Protein AF-A0A0G4B1G2-F1 (afdb_monomer)

Mean predicted aligned error: 14.11 Å

Structure (mmCIF, N/CA/C/O backbone):
data_AF-A0A0G4B1G2-F1
#
_entry.id   AF-A0A0G4B1G2-F1
#
loop_
_atom_site.group_PDB
_atom_site.id
_atom_site.type_symbol
_atom_site.label_atom_id
_atom_site.label_alt_id
_atom_site.label_comp_id
_atom_site.label_asym_id
_atom_site.label_entity_id
_atom_site.label_seq_id
_atom_site.pdbx_PDB_ins_code
_atom_site.Cartn_x
_atom_site.Cartn_y
_atom_site.Cartn_z
_atom_site.occupancy
_atom_site.B_iso_or_equiv
_atom_site.auth_seq_id
_atom_site.auth_comp_id
_atom_site.auth_asym_id
_atom_site.auth_atom_id
_atom_site.pdbx_PDB_model_num
ATOM 1 N N . MET A 1 1 ? -53.116 31.242 67.633 1.00 53.59 1 MET A N 1
ATOM 2 C CA . MET A 1 1 ? -53.032 29.832 68.062 1.00 53.59 1 MET A CA 1
ATOM 3 C C . MET A 1 1 ? -52.127 29.134 67.052 1.00 53.59 1 MET A C 1
ATOM 5 O O . MET A 1 1 ? -52.511 29.052 65.897 1.00 53.59 1 MET A O 1
ATOM 9 N N . LEU A 1 2 ? -50.879 28.823 67.419 1.00 57.75 2 LEU A N 1
ATOM 10 C CA . LEU A 1 2 ? -49.875 28.230 66.521 1.00 57.75 2 LEU A CA 1
ATOM 11 C C . LEU A 1 2 ? -49.836 26.721 66.773 1.00 57.75 2 LEU A C 1
ATOM 13 O O . LEU A 1 2 ? -49.429 26.281 67.846 1.00 57.75 2 LEU A O 1
ATOM 17 N N . GLU A 1 3 ? -50.320 25.951 65.804 1.00 61.47 3 GLU A N 1
ATOM 18 C CA . GLU A 1 3 ? -50.369 24.492 65.846 1.00 61.47 3 GLU A CA 1
ATOM 19 C C . GLU A 1 3 ? -48.997 23.936 65.446 1.00 61.47 3 GLU A C 1
ATOM 21 O O . GLU A 1 3 ? -48.554 24.048 64.303 1.00 61.47 3 GLU A O 1
ATOM 26 N N . ILE A 1 4 ? -48.269 23.407 66.427 1.00 66.00 4 ILE A N 1
ATOM 27 C CA . ILE A 1 4 ? -46.928 22.861 66.229 1.00 66.00 4 ILE A CA 1
ATOM 28 C C . ILE A 1 4 ? -47.092 21.441 65.680 1.00 66.00 4 ILE A C 1
ATOM 30 O O . ILE A 1 4 ? -47.527 20.542 66.399 1.00 66.00 4 ILE A O 1
ATOM 34 N N . MET A 1 5 ? -46.769 21.231 64.401 1.00 60.69 5 MET A N 1
ATOM 35 C CA . MET A 1 5 ? -46.850 19.903 63.788 1.00 60.69 5 MET A CA 1
ATOM 36 C C . MET A 1 5 ? -45.815 18.933 64.389 1.00 60.69 5 MET A C 1
ATOM 38 O O . MET A 1 5 ? -44.669 19.322 64.638 1.00 60.69 5 MET A O 1
ATOM 42 N N . PRO A 1 6 ? -46.175 17.652 64.600 1.00 64.81 6 PRO A N 1
ATOM 43 C CA . PRO A 1 6 ? -45.285 16.684 65.223 1.00 64.81 6 PRO A CA 1
ATOM 44 C C . PRO A 1 6 ? -44.106 16.318 64.312 1.00 64.81 6 PRO A C 1
ATOM 46 O O . PRO A 1 6 ? -44.267 15.874 63.175 1.00 64.81 6 PRO A O 1
ATOM 49 N N . SER A 1 7 ? -42.896 16.454 64.859 1.00 67.56 7 SER A N 1
ATOM 50 C CA . SER A 1 7 ? -41.649 16.033 64.217 1.00 67.56 7 SER A CA 1
ATOM 51 C C . SER A 1 7 ? -41.588 14.506 64.089 1.00 67.56 7 SER A C 1
ATOM 53 O O . SER A 1 7 ? -41.669 13.764 65.073 1.00 67.56 7 SER A O 1
ATOM 55 N N . LYS A 1 8 ? -41.456 14.027 62.848 1.00 70.88 8 LYS A N 1
ATOM 56 C CA . LYS A 1 8 ? -41.456 12.604 62.494 1.00 70.88 8 LYS A CA 1
ATOM 57 C C . LYS A 1 8 ? -40.145 11.946 62.940 1.00 70.88 8 LYS A C 1
ATOM 59 O O . LYS A 1 8 ? -39.132 12.031 62.251 1.00 70.88 8 LYS A O 1
ATOM 64 N N . LYS A 1 9 ? -40.161 11.263 64.090 1.00 67.44 9 LYS A N 1
ATOM 65 C CA . LYS A 1 9 ? -39.014 10.483 64.585 1.00 67.44 9 LYS A CA 1
ATOM 66 C C . LYS A 1 9 ? -38.741 9.292 63.660 1.00 67.44 9 LYS A C 1
ATOM 68 O O . LYS A 1 9 ? -39.603 8.439 63.460 1.00 67.44 9 LYS A O 1
ATOM 73 N N . ILE A 1 10 ? -37.538 9.234 63.094 1.00 68.50 10 ILE A N 1
ATOM 74 C CA . ILE A 1 10 ? -37.077 8.108 62.275 1.00 68.50 10 ILE A CA 1
ATOM 75 C C . ILE A 1 10 ? -36.650 6.975 63.216 1.00 68.50 10 ILE A C 1
ATOM 77 O O . ILE A 1 10 ? -35.851 7.180 64.127 1.00 68.50 10 ILE A O 1
ATOM 81 N N . THR A 1 11 ? -37.19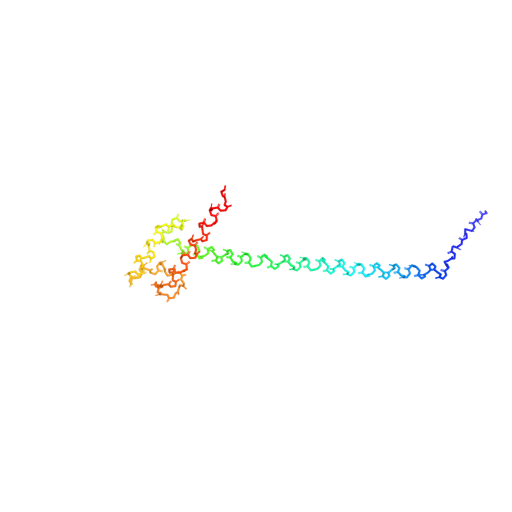9 5.778 63.016 1.00 80.81 11 THR A N 1
ATOM 82 C CA . THR A 1 11 ? -36.840 4.581 63.788 1.00 80.81 11 THR A CA 1
ATOM 83 C C . THR A 1 11 ? -35.482 4.029 63.337 1.00 80.81 11 THR A C 1
ATOM 85 O O . THR A 1 11 ? -35.083 4.213 62.186 1.00 80.81 11 THR A O 1
ATOM 88 N N . LYS A 1 12 ? -34.760 3.317 64.220 1.00 76.31 12 LYS A N 1
ATOM 89 C CA . LYS A 1 12 ? -33.443 2.717 63.899 1.00 76.31 12 LYS A CA 1
ATOM 90 C C . LYS A 1 12 ? -33.483 1.833 62.644 1.00 76.31 12 LYS A C 1
ATOM 92 O O . LYS A 1 12 ? -32.579 1.901 61.826 1.00 76.31 12 LYS A O 1
ATOM 97 N N . GLN A 1 13 ? -34.560 1.072 62.459 1.00 77.12 13 GLN A N 1
ATOM 98 C CA . GLN A 1 13 ? -34.762 0.221 61.284 1.00 77.12 13 GLN A CA 1
ATOM 99 C C . GLN A 1 13 ? -34.830 1.034 59.982 1.00 77.12 13 GLN A C 1
ATOM 101 O O . GLN A 1 13 ? -34.128 0.733 59.023 1.00 77.12 13 GLN A O 1
ATOM 106 N N . LYS A 1 14 ? -35.585 2.139 59.990 1.00 76.62 14 LYS A N 1
ATOM 107 C CA . LYS A 1 14 ? -35.715 3.034 58.836 1.00 76.62 14 LYS A CA 1
ATOM 108 C C . LYS A 1 14 ? -34.413 3.772 58.510 1.00 76.62 14 LYS A C 1
ATOM 110 O O . LYS A 1 14 ? -34.148 4.067 57.352 1.00 76.62 14 LYS A O 1
ATOM 115 N N . LYS A 1 15 ? -33.582 4.056 59.520 1.00 79.00 15 LYS A N 1
ATOM 116 C CA . LYS A 1 15 ? -32.233 4.621 59.328 1.00 79.00 15 LYS A CA 1
ATOM 117 C C . LYS A 1 15 ? -31.319 3.638 58.584 1.00 79.00 15 LYS A C 1
ATOM 119 O O . LYS A 1 15 ? -30.667 4.039 57.628 1.00 79.00 15 LYS A O 1
ATOM 124 N N . ASN A 1 16 ? -31.342 2.361 58.964 1.00 79.00 16 ASN A N 1
ATOM 125 C CA . ASN A 1 16 ? -30.525 1.322 58.331 1.00 79.00 16 ASN A CA 1
ATOM 126 C C . ASN A 1 16 ? -30.939 1.056 56.871 1.00 79.00 16 ASN A C 1
ATOM 128 O O . ASN A 1 16 ? -30.082 0.827 56.018 1.00 79.00 16 ASN A O 1
ATOM 132 N N . GLU A 1 17 ? -32.238 1.126 56.564 1.00 82.44 17 GLU A N 1
ATOM 133 C CA . GLU A 1 17 ? -32.745 1.030 55.185 1.00 82.44 17 GLU A CA 1
ATOM 134 C C . GLU A 1 17 ? -32.256 2.194 54.310 1.00 82.44 17 GLU A C 1
ATOM 136 O O . GLU A 1 17 ? -31.837 1.985 53.173 1.00 82.44 17 GLU A O 1
ATOM 141 N N . ILE A 1 18 ? -32.251 3.420 54.847 1.00 83.81 18 ILE A N 1
ATOM 142 C CA . ILE A 1 18 ? -31.748 4.605 54.135 1.00 83.81 18 ILE A CA 1
ATOM 143 C C . ILE A 1 18 ? -30.244 4.478 53.862 1.00 83.81 18 ILE A C 1
ATOM 145 O O . ILE A 1 18 ? -29.810 4.744 52.744 1.00 83.81 18 ILE A O 1
ATOM 149 N N . GLU A 1 19 ? -29.457 4.047 54.851 1.00 84.88 19 GLU A N 1
ATOM 150 C CA . GLU A 1 19 ? -28.007 3.859 54.695 1.00 84.88 19 GLU A CA 1
ATOM 151 C C . GLU A 1 19 ? -27.684 2.763 53.668 1.00 84.88 19 GLU A C 1
ATOM 153 O O . GLU A 1 19 ? -26.815 2.952 52.817 1.00 84.88 19 GLU A O 1
ATOM 158 N N . SER A 1 20 ? -28.443 1.665 53.671 1.00 84.38 20 SER A N 1
ATOM 159 C CA . SER A 1 20 ? -28.277 0.568 52.706 1.00 84.38 20 SER A CA 1
ATOM 160 C C . SER A 1 20 ? -28.605 1.004 51.276 1.00 84.38 20 SER A C 1
ATOM 162 O O . SER A 1 20 ? -27.839 0.731 50.351 1.00 84.38 20 SER A O 1
ATOM 164 N N . ASN A 1 21 ? -29.705 1.739 51.087 1.00 87.12 21 ASN A N 1
ATOM 165 C CA . ASN A 1 21 ? -30.072 2.279 49.778 1.00 87.12 21 ASN A CA 1
ATOM 166 C C . ASN A 1 21 ? -29.038 3.292 49.280 1.00 87.12 21 ASN A C 1
ATOM 168 O O . ASN A 1 21 ? -28.704 3.290 48.099 1.00 87.12 21 ASN A O 1
ATOM 172 N N . LEU A 1 22 ? -28.491 4.127 50.167 1.00 87.62 22 LEU A N 1
ATOM 173 C CA . LEU A 1 22 ? -27.470 5.108 49.804 1.00 87.62 22 LEU A CA 1
ATOM 174 C C . LEU A 1 22 ? -26.182 4.434 49.306 1.00 87.62 22 LEU A C 1
ATOM 176 O O . LEU A 1 22 ? -25.609 4.871 48.309 1.00 87.62 22 LEU A O 1
ATOM 180 N N . ILE A 1 23 ? -25.767 3.338 49.948 1.00 91.44 23 ILE A N 1
ATOM 181 C CA . ILE A 1 23 ? -24.633 2.517 49.497 1.00 91.44 23 ILE A CA 1
ATOM 182 C C . ILE A 1 23 ? -24.937 1.886 48.133 1.00 91.44 23 ILE A C 1
ATOM 184 O O . ILE A 1 23 ? -24.096 1.931 47.235 1.00 91.44 23 ILE A O 1
ATOM 188 N N . LEU A 1 24 ? -26.148 1.353 47.945 1.00 89.12 24 LEU A N 1
ATOM 189 C CA . LEU A 1 24 ? -26.569 0.748 46.680 1.00 89.12 24 LEU A CA 1
ATOM 190 C C . LEU A 1 24 ? -26.564 1.765 45.525 1.00 89.12 24 LEU A C 1
ATOM 192 O O . LEU A 1 24 ? -26.051 1.466 44.448 1.00 89.12 24 LEU A O 1
ATOM 196 N N . PHE A 1 25 ? -27.065 2.984 45.756 1.00 92.25 25 PHE A N 1
ATOM 197 C CA . PHE A 1 25 ? -27.008 4.074 44.776 1.00 92.25 25 PHE A CA 1
ATOM 198 C C . PHE A 1 25 ? -25.572 4.512 44.479 1.00 92.25 25 PHE A C 1
ATOM 200 O O . PHE A 1 25 ? -25.241 4.755 43.319 1.00 92.25 25 PHE A O 1
ATOM 207 N N . GLY A 1 26 ? -24.707 4.572 45.496 1.00 92.06 26 GLY A N 1
ATOM 208 C CA . GLY A 1 26 ? -23.285 4.865 45.313 1.00 92.06 26 GLY A CA 1
ATOM 209 C C . GLY A 1 26 ? -22.592 3.841 44.411 1.00 92.06 26 GLY A C 1
ATOM 210 O O . GLY A 1 26 ? -21.895 4.218 43.471 1.00 92.06 26 GLY A O 1
ATOM 211 N N . LEU A 1 27 ? -22.843 2.548 44.637 1.00 91.56 27 LEU A N 1
ATOM 212 C CA . LEU A 1 27 ? -22.300 1.466 43.808 1.00 91.56 27 LEU A CA 1
ATOM 213 C C . LEU A 1 27 ? -22.846 1.504 42.374 1.00 91.56 27 LEU A C 1
ATOM 215 O O . LEU A 1 27 ? -22.081 1.350 41.421 1.00 91.56 27 LEU A O 1
ATOM 219 N N . LEU A 1 28 ? -24.145 1.767 42.206 1.00 92.69 28 LEU A N 1
ATOM 220 C CA . LEU A 1 28 ? -24.770 1.911 40.890 1.00 92.69 28 LEU A CA 1
ATOM 221 C C . LEU A 1 28 ? -24.143 3.067 40.095 1.00 92.69 28 LEU A C 1
ATOM 223 O O . LEU A 1 28 ? -23.858 2.923 38.907 1.00 92.69 28 LEU A O 1
ATOM 227 N N . LEU A 1 29 ? -23.885 4.199 40.752 1.00 92.62 29 LEU A N 1
ATOM 228 C CA . LEU A 1 29 ? -23.302 5.379 40.119 1.00 92.62 29 LEU A CA 1
ATOM 229 C C . LEU A 1 29 ? -21.859 5.126 39.655 1.00 92.62 29 LEU A C 1
ATOM 231 O O . LEU A 1 29 ? -21.499 5.512 38.544 1.00 92.62 29 LEU A O 1
ATOM 235 N N . VAL A 1 30 ? -21.058 4.410 40.450 1.00 92.50 30 VAL A N 1
ATOM 236 C CA . VAL A 1 30 ? -19.698 3.994 40.059 1.00 92.50 30 VAL A CA 1
ATOM 237 C C . VAL A 1 30 ? -19.729 3.069 38.840 1.00 92.50 30 VAL A C 1
ATOM 239 O O . VAL A 1 30 ? -18.938 3.253 37.913 1.00 92.50 30 VAL A O 1
ATOM 242 N N . LEU A 1 31 ? -20.670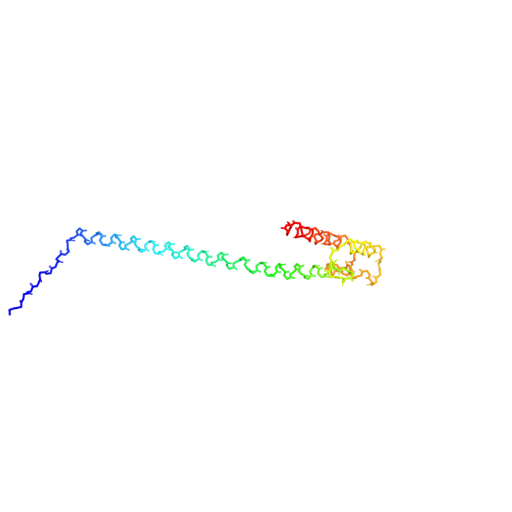 2.120 38.788 1.00 91.19 31 LEU A N 1
ATOM 243 C CA . LEU A 1 31 ? -20.827 1.234 37.632 1.00 91.19 31 LEU A CA 1
ATOM 244 C C . LEU A 1 31 ? -21.207 2.012 36.368 1.00 91.19 31 LEU A C 1
ATOM 246 O O . LEU A 1 31 ? -20.575 1.824 35.329 1.00 91.19 31 LEU A O 1
ATOM 250 N N . ILE A 1 32 ? -22.169 2.933 36.456 1.00 91.19 32 ILE A N 1
ATOM 251 C CA . ILE A 1 32 ? -22.596 3.758 35.315 1.00 91.19 32 ILE A CA 1
ATOM 252 C C . ILE A 1 32 ? -21.430 4.609 34.791 1.00 91.19 32 ILE A C 1
ATOM 254 O O . ILE A 1 32 ? -21.176 4.632 33.586 1.00 91.19 32 ILE A O 1
ATOM 258 N N . LEU A 1 33 ? -20.670 5.254 35.681 1.00 89.31 33 LEU A N 1
ATOM 259 C CA . LEU A 1 33 ? -19.499 6.042 35.287 1.00 89.31 33 LEU A CA 1
ATOM 260 C C . LEU A 1 33 ? -18.404 5.177 34.644 1.00 89.31 33 LEU A C 1
ATOM 262 O O . LEU A 1 33 ? -17.762 5.618 33.688 1.00 89.31 33 LEU A O 1
ATOM 266 N N . SER A 1 34 ? -18.218 3.934 35.102 1.00 88.50 34 SER A N 1
ATOM 267 C CA . SER A 1 34 ? -17.264 3.000 34.487 1.00 88.50 34 SER A CA 1
ATOM 268 C C . SER A 1 34 ? -17.648 2.642 33.045 1.00 88.50 34 SER A C 1
ATOM 270 O O . SER A 1 34 ? -16.793 2.635 32.163 1.00 88.50 34 SER A O 1
ATOM 272 N N . VAL A 1 35 ? -18.942 2.446 32.770 1.00 87.88 35 VAL A N 1
ATOM 273 C CA . VAL A 1 35 ? -19.438 2.135 31.422 1.00 87.88 35 VAL A CA 1
ATOM 274 C C . VAL A 1 35 ? -19.287 3.343 30.499 1.00 87.88 35 VAL A C 1
ATOM 276 O O . VAL A 1 35 ? -18.807 3.197 29.378 1.00 87.88 35 VAL A O 1
ATOM 279 N N . ILE A 1 36 ? -19.627 4.546 30.974 1.00 87.12 36 ILE A N 1
ATOM 280 C CA . ILE A 1 36 ? -19.507 5.783 30.185 1.00 87.12 36 ILE A CA 1
ATOM 281 C C . ILE A 1 36 ? -18.042 6.063 29.827 1.00 87.12 36 ILE A C 1
ATOM 283 O O . ILE A 1 36 ? -17.725 6.355 28.673 1.00 87.12 36 ILE A O 1
ATOM 287 N N . THR A 1 37 ? -17.134 5.948 30.800 1.00 82.00 37 THR A N 1
ATOM 288 C CA . THR A 1 37 ? -15.697 6.171 30.573 1.00 82.00 37 THR A CA 1
ATOM 289 C C . THR A 1 37 ? -15.100 5.117 29.640 1.00 82.00 37 THR A C 1
ATOM 291 O O . THR A 1 37 ? -14.351 5.471 28.728 1.00 82.00 37 THR A O 1
ATOM 294 N N . PHE A 1 38 ? -15.488 3.847 29.784 1.00 79.88 38 PHE A N 1
ATOM 295 C CA . PHE A 1 38 ? -15.084 2.770 28.877 1.00 79.88 38 PHE A CA 1
ATOM 296 C C . PHE A 1 38 ? -15.587 2.985 27.439 1.00 79.88 38 PHE A C 1
ATOM 298 O O . PHE A 1 38 ? -14.834 2.788 26.478 1.00 79.88 38 PHE A O 1
ATOM 305 N N . TRP A 1 39 ? -16.833 3.443 27.275 1.00 77.25 39 TRP A N 1
ATOM 306 C CA . TRP A 1 39 ? -17.418 3.743 25.966 1.00 77.25 39 TRP A CA 1
ATOM 307 C C . TRP A 1 39 ? -16.709 4.923 25.285 1.00 77.25 39 TRP A C 1
ATOM 309 O O . TRP A 1 39 ? -16.332 4.833 24.115 1.00 77.25 39 TRP A O 1
ATOM 319 N N . HIS A 1 40 ? -16.417 5.989 26.037 1.00 71.88 40 HIS A N 1
ATOM 320 C CA . HIS A 1 40 ? -15.694 7.160 25.534 1.00 71.88 40 HIS A CA 1
ATOM 321 C C . HIS A 1 40 ? -14.254 6.826 25.091 1.00 71.88 40 HIS A C 1
ATOM 323 O O . HIS A 1 40 ? -13.795 7.298 24.049 1.00 71.88 40 HIS A O 1
ATOM 329 N N . ILE A 1 41 ? -13.545 5.972 25.840 1.00 72.31 41 ILE A N 1
ATOM 330 C CA . ILE A 1 41 ? -12.189 5.514 25.485 1.00 72.31 41 ILE A CA 1
ATOM 331 C C . ILE A 1 41 ? -12.213 4.629 24.231 1.00 72.31 41 ILE A C 1
ATOM 333 O O . ILE A 1 41 ? -11.385 4.813 23.336 1.00 72.31 41 ILE A O 1
ATOM 337 N N . SER A 1 42 ? -13.171 3.702 24.134 1.00 67.94 42 SER A N 1
ATOM 338 C CA . SER A 1 42 ? -13.290 2.807 22.974 1.00 67.94 42 SER A CA 1
ATOM 339 C C . SER A 1 42 ? -13.601 3.565 21.681 1.00 67.94 42 SER A C 1
ATOM 341 O O . SER A 1 42 ? -13.027 3.257 20.639 1.00 67.94 42 SER A O 1
ATOM 343 N N . TYR A 1 43 ? -14.445 4.599 21.740 1.00 59.12 43 TYR A N 1
ATOM 344 C CA . TYR A 1 43 ? -14.819 5.381 20.558 1.00 59.12 43 TYR A CA 1
ATOM 345 C C . TYR A 1 43 ? -13.642 6.173 19.963 1.00 59.12 43 TYR A C 1
ATOM 347 O O . TYR A 1 43 ? -13.503 6.273 18.743 1.00 59.12 43 TYR A O 1
ATOM 355 N N . LYS A 1 44 ? -12.746 6.701 20.809 1.00 56.19 44 LYS A N 1
ATOM 356 C CA . LYS A 1 44 ? -11.614 7.527 20.356 1.00 56.19 44 LYS A CA 1
ATOM 357 C C . LYS A 1 44 ? -10.526 6.717 19.637 1.00 56.19 44 LYS A C 1
ATOM 359 O O . LYS A 1 44 ? -9.891 7.237 18.725 1.00 56.19 44 LYS A O 1
ATOM 364 N N . LYS A 1 45 ? -10.334 5.442 19.998 1.00 52.34 45 LYS A N 1
ATOM 365 C CA . LYS A 1 45 ? -9.287 4.576 19.420 1.00 52.34 45 LYS A CA 1
ATOM 366 C C . LYS A 1 45 ? -9.563 4.163 17.964 1.00 52.34 45 LYS A C 1
ATOM 368 O O . LYS A 1 45 ? -8.627 3.845 17.237 1.00 52.34 45 LYS A O 1
ATOM 373 N N . ASN A 1 46 ? -10.820 4.206 17.520 1.00 51.72 46 ASN A N 1
ATOM 374 C CA . ASN A 1 46 ? -11.199 3.797 16.163 1.00 51.72 46 ASN A CA 1
ATOM 375 C C . ASN A 1 46 ? -11.017 4.901 15.106 1.00 51.72 46 ASN A C 1
ATOM 377 O O . ASN A 1 46 ? -10.898 4.589 13.925 1.00 51.72 46 ASN A O 1
ATOM 381 N N . GLN A 1 47 ? -10.950 6.176 15.501 1.00 51.72 47 GLN A N 1
ATOM 382 C CA . GLN A 1 47 ? -10.830 7.288 14.546 1.00 51.72 47 GLN A CA 1
ATOM 383 C C . GLN A 1 47 ? -9.383 7.576 14.126 1.00 51.72 47 GLN A C 1
ATOM 385 O O . GLN A 1 47 ? -9.132 7.868 12.960 1.00 51.72 47 GLN A O 1
ATOM 390 N N . THR A 1 48 ? -8.414 7.445 15.037 1.00 42.97 48 THR A N 1
ATOM 391 C CA . THR A 1 48 ? -6.995 7.715 14.736 1.00 42.97 48 THR A CA 1
ATOM 392 C C . THR A 1 48 ? -6.404 6.684 13.781 1.00 42.97 48 THR A C 1
ATOM 394 O O . THR A 1 48 ? -5.699 7.044 12.847 1.00 42.97 48 THR A O 1
ATOM 397 N N . ASN A 1 49 ? -6.783 5.413 13.933 1.00 50.47 49 ASN A N 1
ATOM 398 C CA . ASN A 1 49 ? -6.321 4.363 13.031 1.00 50.47 49 ASN A CA 1
ATOM 399 C C . ASN A 1 49 ? -6.924 4.508 11.632 1.00 50.47 49 ASN A C 1
ATOM 401 O O . ASN A 1 49 ? -6.243 4.211 10.663 1.00 50.47 49 ASN A O 1
ATOM 405 N N . SER A 1 50 ? -8.174 4.971 11.510 1.00 53.75 50 SER A N 1
ATOM 406 C CA . SER A 1 50 ? -8.873 5.111 10.226 1.00 53.75 50 SER A CA 1
ATOM 407 C C . SER A 1 50 ? -8.360 6.285 9.389 1.00 53.75 50 SER A C 1
ATOM 409 O O . SER A 1 50 ? -8.214 6.136 8.181 1.00 53.75 50 SER A O 1
ATOM 411 N N . ALA A 1 51 ? -8.059 7.433 10.002 1.00 53.84 51 ALA A N 1
ATOM 412 C CA . ALA A 1 51 ? -7.565 8.598 9.268 1.00 53.84 51 ALA A CA 1
ATOM 413 C C . ALA A 1 51 ? -6.120 8.406 8.779 1.00 53.84 51 ALA A C 1
ATOM 415 O O . ALA A 1 51 ? -5.819 8.707 7.627 1.00 53.84 51 ALA A O 1
ATOM 416 N N . GLU A 1 52 ? -5.245 7.850 9.623 1.00 55.00 52 GLU A N 1
ATOM 417 C CA . GLU A 1 52 ? -3.857 7.558 9.244 1.00 55.00 52 GLU A CA 1
ATOM 418 C C . GLU A 1 52 ? -3.781 6.429 8.212 1.00 55.00 52 GLU A C 1
ATOM 420 O O . GLU A 1 52 ? -3.067 6.558 7.222 1.00 55.00 52 GLU A O 1
ATOM 425 N N . THR A 1 53 ? -4.571 5.357 8.367 1.00 57.53 53 THR A N 1
ATOM 426 C CA . THR A 1 53 ? -4.639 4.314 7.328 1.00 57.53 53 THR A CA 1
ATOM 427 C C . THR A 1 53 ? -5.263 4.821 6.034 1.00 57.53 53 THR A C 1
ATOM 429 O O . THR A 1 53 ? -4.786 4.440 4.974 1.00 57.53 53 THR A O 1
ATOM 432 N N . SER A 1 54 ? -6.265 5.705 6.080 1.00 61.53 54 SER A N 1
ATOM 433 C CA . SER A 1 54 ? -6.853 6.312 4.878 1.00 61.53 54 SER A CA 1
ATOM 434 C C . SER A 1 54 ? -5.843 7.179 4.123 1.00 61.53 54 SER A C 1
ATOM 436 O O . SER A 1 54 ? -5.685 7.016 2.917 1.00 61.53 54 SER A O 1
ATOM 438 N N . ALA A 1 55 ? -5.093 8.032 4.826 1.00 61.50 55 ALA A N 1
ATOM 439 C CA . ALA A 1 55 ? -4.068 8.874 4.211 1.00 61.50 55 ALA A CA 1
ATOM 440 C C . ALA A 1 55 ? -2.920 8.044 3.610 1.00 61.50 55 ALA A C 1
ATOM 442 O O . ALA A 1 55 ? -2.522 8.278 2.470 1.00 61.50 55 ALA A O 1
ATOM 443 N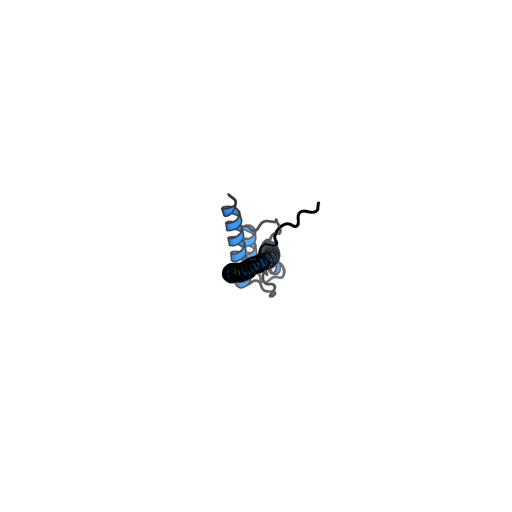 N . ILE A 1 56 ? -2.442 7.027 4.339 1.00 61.56 56 ILE A N 1
ATOM 444 C CA . ILE A 1 56 ? -1.418 6.090 3.849 1.00 61.56 56 ILE A CA 1
ATOM 445 C C . ILE A 1 56 ? -1.933 5.320 2.624 1.00 61.56 56 ILE A C 1
ATOM 447 O O . ILE A 1 56 ? -1.220 5.186 1.633 1.00 61.56 56 ILE A O 1
ATOM 451 N N . ASN A 1 57 ? -3.185 4.856 2.653 1.00 72.00 57 ASN A N 1
ATOM 452 C CA . ASN A 1 57 ? -3.804 4.170 1.519 1.00 72.00 57 ASN A CA 1
ATOM 453 C C . ASN A 1 57 ? -3.987 5.099 0.313 1.00 72.00 57 ASN A C 1
ATOM 455 O O . ASN A 1 57 ? -3.853 4.641 -0.817 1.00 72.00 57 ASN A O 1
ATOM 459 N N . GLN A 1 58 ? -4.267 6.384 0.533 1.00 78.31 58 GLN A N 1
ATOM 460 C CA . GLN A 1 58 ? -4.431 7.362 -0.538 1.00 78.31 58 GLN A CA 1
ATOM 461 C C . GLN A 1 58 ? -3.101 7.677 -1.230 1.00 78.31 58 GLN A C 1
ATOM 463 O O . GLN A 1 58 ? -3.056 7.717 -2.456 1.00 78.31 58 GLN A O 1
ATOM 468 N N . GLU A 1 59 ? -2.015 7.849 -0.473 1.00 82.50 59 GLU A N 1
ATOM 469 C CA . GLU A 1 59 ? -0.678 8.050 -1.044 1.00 82.50 59 GLU A CA 1
ATOM 470 C C . GLU A 1 59 ? -0.223 6.820 -1.845 1.00 82.50 59 GLU A C 1
ATOM 472 O O . GLU A 1 59 ? 0.272 6.940 -2.964 1.00 82.50 59 GLU A O 1
ATOM 477 N N . LEU A 1 60 ? -0.440 5.620 -1.298 1.00 82.81 60 LEU A N 1
ATOM 478 C CA . LEU A 1 60 ? -0.149 4.363 -1.989 1.00 82.81 60 LEU A CA 1
ATOM 479 C C . LEU A 1 60 ? -0.989 4.196 -3.259 1.00 82.81 60 LEU A C 1
ATOM 481 O O . LEU A 1 60 ? -0.458 3.775 -4.281 1.00 82.81 60 LEU A O 1
ATOM 485 N N . ALA A 1 61 ? -2.272 4.557 -3.213 1.00 85.19 61 ALA A N 1
ATOM 486 C CA . ALA A 1 61 ? -3.147 4.531 -4.379 1.00 85.19 61 ALA A CA 1
ATOM 487 C C . ALA A 1 61 ? -2.663 5.492 -5.475 1.00 85.19 61 ALA A C 1
ATOM 489 O O . ALA A 1 61 ? -2.591 5.095 -6.630 1.00 85.19 61 ALA A O 1
ATOM 490 N N . GLN A 1 62 ? -2.255 6.713 -5.120 1.00 87.62 62 GLN A N 1
ATOM 491 C CA . GLN A 1 62 ? -1.692 7.667 -6.084 1.00 87.62 62 GLN A CA 1
ATOM 492 C C . GLN A 1 62 ? -0.394 7.170 -6.721 1.00 87.62 62 GLN A C 1
ATOM 494 O O . GLN A 1 62 ? -0.140 7.450 -7.882 1.00 87.62 62 GLN A O 1
ATOM 499 N N . LYS A 1 63 ? 0.439 6.447 -5.969 1.00 88.81 63 LYS A N 1
ATOM 500 C CA . LYS A 1 63 ? 1.665 5.847 -6.512 1.00 88.81 63 LYS A CA 1
ATOM 501 C C . LYS A 1 63 ? 1.369 4.670 -7.443 1.00 88.81 63 LYS A C 1
ATOM 503 O O . LYS A 1 63 ? 2.111 4.449 -8.390 1.00 88.81 63 LYS A O 1
ATOM 508 N N . ALA A 1 64 ? 0.319 3.903 -7.154 1.00 91.25 64 ALA A N 1
ATOM 509 C CA . ALA A 1 64 ? -0.099 2.768 -7.973 1.00 91.25 64 ALA A CA 1
ATOM 510 C C . ALA A 1 64 ? -0.820 3.172 -9.272 1.00 91.25 64 ALA A C 1
ATOM 512 O O . ALA A 1 64 ? -0.910 2.339 -10.167 1.00 91.25 64 ALA A O 1
ATOM 513 N N . ASP A 1 65 ? -1.297 4.414 -9.368 1.00 93.44 65 ASP A N 1
ATOM 514 C CA . ASP A 1 65 ? -1.745 5.071 -10.602 1.00 93.44 65 ASP A CA 1
ATOM 515 C C . ASP A 1 65 ? -0.509 5.579 -11.374 1.00 93.44 65 ASP A C 1
ATOM 517 O O . ASP A 1 65 ? -0.022 6.699 -11.190 1.00 93.44 65 ASP A O 1
ATOM 521 N N . ILE A 1 66 ? 0.085 4.684 -12.164 1.00 92.75 66 ILE A N 1
ATOM 522 C CA . ILE A 1 66 ? 1.380 4.883 -12.825 1.00 92.75 66 ILE A CA 1
ATOM 523 C C . ILE A 1 66 ? 1.215 5.764 -14.068 1.00 92.75 66 ILE A C 1
ATOM 525 O O . ILE A 1 66 ? 2.126 6.541 -14.384 1.00 92.75 66 ILE A O 1
ATOM 529 N N . ASP A 1 67 ? 0.088 5.652 -14.783 1.00 93.19 67 ASP A N 1
ATOM 530 C CA . ASP A 1 67 ? -0.223 6.525 -15.924 1.00 93.19 67 ASP A CA 1
ATOM 531 C C . ASP A 1 67 ? -0.828 7.884 -15.526 1.00 93.19 67 ASP A C 1
ATOM 533 O O . ASP A 1 67 ? -0.860 8.796 -16.361 1.00 93.19 67 ASP A O 1
ATOM 537 N N . GLN A 1 68 ? -1.157 8.063 -14.241 1.00 92.00 68 GLN A N 1
ATOM 538 C CA . GLN A 1 68 ? -1.711 9.280 -13.642 1.00 92.00 68 GLN A CA 1
ATOM 539 C C . GLN A 1 68 ? -3.067 9.67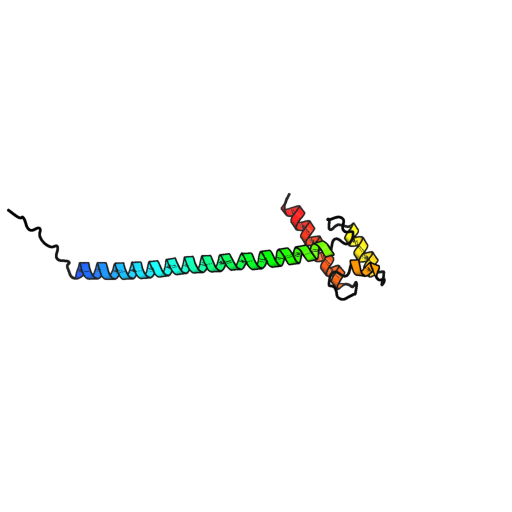5 -14.242 1.00 92.00 68 GLN A C 1
ATOM 541 O O . GLN A 1 68 ? -3.394 10.868 -14.314 1.00 92.00 68 GLN A O 1
ATOM 546 N N . ASP A 1 69 ? -3.855 8.696 -14.694 1.00 92.44 69 ASP A N 1
ATOM 547 C CA . ASP A 1 69 ? -5.186 8.928 -15.256 1.00 92.44 69 ASP A CA 1
ATOM 548 C C . ASP A 1 69 ? -6.296 9.031 -14.192 1.00 92.44 69 ASP A C 1
ATOM 550 O O . ASP A 1 69 ? -7.439 9.391 -14.504 1.00 92.44 69 ASP A O 1
ATOM 554 N N . GLY A 1 70 ? -5.945 8.801 -12.924 1.00 88.75 70 GLY A N 1
ATOM 555 C CA . GLY A 1 70 ? -6.838 8.859 -11.773 1.00 88.75 70 GLY A CA 1
ATOM 556 C C . GLY A 1 70 ? -7.496 7.523 -11.427 1.00 88.75 70 GLY A C 1
ATOM 557 O O . GLY A 1 70 ? -8.254 7.465 -10.451 1.00 88.75 70 GLY A O 1
ATOM 558 N N . ASN A 1 71 ? -7.231 6.462 -12.190 1.00 90.19 71 ASN A N 1
ATOM 559 C CA . ASN A 1 71 ? -7.691 5.105 -11.927 1.00 90.19 71 ASN A CA 1
ATOM 560 C C . ASN A 1 71 ? -6.498 4.182 -11.675 1.00 90.19 71 ASN A C 1
ATOM 562 O O . ASN A 1 71 ? -5.365 4.499 -11.985 1.00 90.19 71 ASN A O 1
ATOM 566 N N . ILE A 1 72 ? -6.770 3.040 -11.048 1.00 90.19 72 ILE A N 1
ATOM 567 C CA . ILE A 1 72 ? -5.781 1.973 -10.892 1.00 90.19 72 ILE A CA 1
ATOM 568 C C . ILE 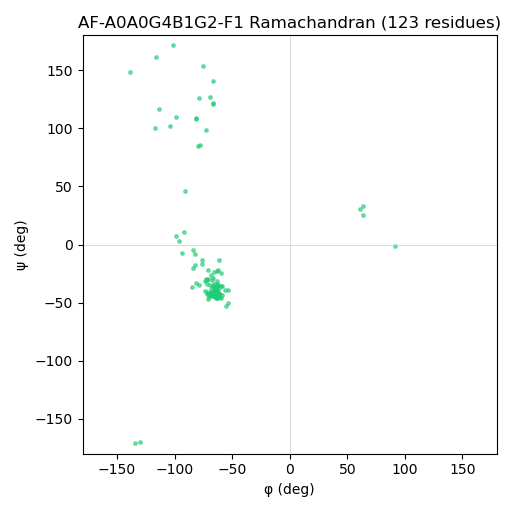A 1 72 ? -6.352 0.788 -11.650 1.00 90.19 72 ILE A C 1
ATOM 570 O O . ILE A 1 72 ? -7.283 0.139 -11.158 1.00 90.19 72 ILE A O 1
ATOM 574 N N . ASP A 1 73 ? -5.868 0.571 -12.868 1.00 92.12 73 ASP A N 1
ATOM 575 C CA .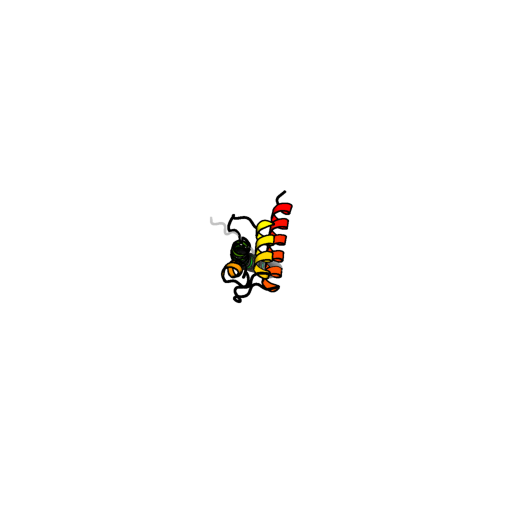 ASP A 1 73 ? -6.452 -0.370 -13.820 1.00 92.12 73 ASP A CA 1
ATOM 576 C C . ASP A 1 73 ? -5.404 -1.268 -14.515 1.00 92.12 73 ASP A C 1
ATOM 578 O O . ASP A 1 73 ? -4.244 -1.391 -14.108 1.00 92.12 73 ASP A O 1
ATOM 582 N N . GLU A 1 74 ? -5.840 -2.010 -15.536 1.00 91.75 74 GLU A N 1
ATOM 583 C CA . GLU A 1 74 ? -4.969 -2.922 -16.284 1.00 91.75 74 GLU A CA 1
ATOM 584 C C . GLU A 1 74 ? -3.826 -2.199 -17.022 1.00 91.75 74 GLU A C 1
ATOM 586 O O . GLU A 1 74 ? -2.800 -2.823 -17.328 1.00 91.75 74 GLU A O 1
ATOM 591 N N . LYS A 1 75 ? -3.966 -0.899 -17.312 1.00 93.38 75 LYS A N 1
ATOM 592 C CA . LYS A 1 75 ? -2.914 -0.087 -17.933 1.00 93.38 75 LYS A CA 1
ATOM 593 C C . LYS A 1 75 ? -1.756 0.104 -16.962 1.00 93.38 75 LYS A C 1
ATOM 595 O O . LYS A 1 75 ? -0.614 -0.143 -17.361 1.00 93.38 75 LYS A O 1
ATOM 600 N N . ASP A 1 76 ? -2.027 0.380 -15.690 1.00 93.31 76 ASP A N 1
ATOM 601 C CA . ASP A 1 76 ? -0.991 0.445 -14.652 1.00 93.31 76 ASP A CA 1
ATOM 602 C C . ASP A 1 76 ? -0.301 -0.905 -14.455 1.00 93.31 76 ASP A C 1
ATOM 604 O O . 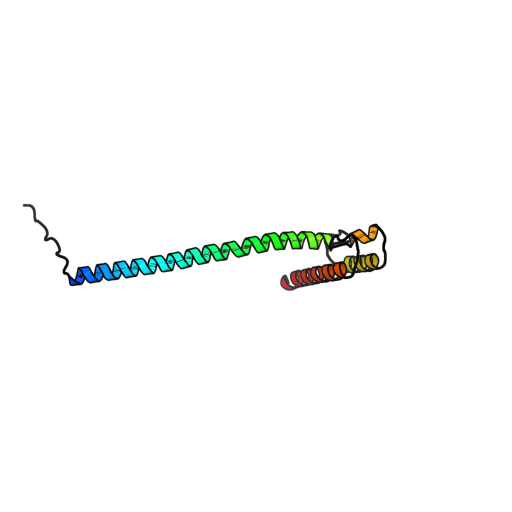ASP A 1 76 ? 0.929 -0.991 -14.397 1.00 93.31 76 ASP A O 1
ATOM 608 N N . ALA A 1 77 ? -1.077 -1.995 -14.460 1.00 92.00 77 ALA A N 1
ATOM 609 C CA . ALA A 1 77 ? -0.541 -3.353 -14.353 1.00 92.00 77 ALA A CA 1
ATOM 610 C C . ALA A 1 77 ? 0.430 -3.687 -15.503 1.00 92.00 77 ALA A C 1
ATOM 612 O O . ALA A 1 77 ? 1.434 -4.389 -15.324 1.00 92.00 77 ALA A O 1
ATOM 613 N N . LYS A 1 78 ? 0.156 -3.173 -16.705 1.00 93.12 78 LYS A N 1
ATOM 614 C CA . LYS A 1 78 ? 1.052 -3.305 -17.856 1.00 93.12 78 LYS A CA 1
ATOM 615 C C . LYS A 1 78 ? 2.301 -2.441 -17.694 1.00 93.12 78 LYS A C 1
ATOM 617 O O . LYS A 1 78 ? 3.396 -2.926 -17.983 1.00 93.12 78 LYS A O 1
ATOM 622 N N . LEU A 1 79 ? 2.163 -1.217 -17.190 1.00 92.44 79 LEU A N 1
ATOM 623 C CA . LEU A 1 79 ? 3.285 -0.304 -16.978 1.00 92.44 79 LEU A CA 1
ATOM 624 C C . LEU A 1 79 ? 4.267 -0.813 -15.924 1.00 92.44 79 LEU A C 1
ATOM 626 O O . LEU A 1 79 ? 5.465 -0.818 -16.195 1.00 92.44 79 LEU A O 1
ATOM 630 N N . ILE A 1 80 ? 3.801 -1.336 -14.784 1.00 90.69 80 ILE A N 1
ATOM 631 C CA . ILE A 1 80 ? 4.705 -1.917 -13.773 1.00 90.69 80 ILE A CA 1
ATOM 632 C C . ILE A 1 80 ? 5.453 -3.142 -14.314 1.00 90.69 80 ILE A C 1
ATOM 634 O O . ILE A 1 80 ? 6.631 -3.346 -14.022 1.00 90.69 80 ILE A O 1
ATOM 638 N N . LYS A 1 81 ? 4.812 -3.935 -15.182 1.00 90.88 81 LYS A N 1
ATOM 639 C CA . LYS A 1 81 ? 5.458 -5.067 -15.859 1.00 90.88 81 LYS A CA 1
ATOM 640 C C . LYS A 1 81 ? 6.531 -4.621 -16.838 1.00 90.88 81 LYS A C 1
ATOM 642 O O . LYS A 1 81 ? 7.598 -5.228 -16.894 1.00 90.88 81 LYS A O 1
ATOM 647 N N . GLU A 1 82 ? 6.251 -3.585 -17.617 1.00 91.19 82 GLU A N 1
ATOM 648 C CA . GLU A 1 82 ? 7.233 -3.006 -18.529 1.00 91.19 82 GLU A CA 1
ATOM 649 C C . GLU A 1 82 ? 8.396 -2.365 -17.765 1.00 91.19 82 GLU A C 1
ATOM 651 O O . GLU A 1 82 ? 9.547 -2.559 -18.152 1.00 91.19 82 GLU A O 1
ATOM 656 N N . ALA A 1 83 ? 8.107 -1.681 -16.656 1.00 89.81 83 ALA A N 1
ATOM 657 C CA . ALA A 1 83 ? 9.091 -1.082 -15.762 1.00 89.81 83 ALA A CA 1
ATOM 658 C C . ALA A 1 83 ? 9.990 -2.135 -15.098 1.00 89.81 83 ALA A C 1
ATOM 660 O O . ALA A 1 83 ? 11.198 -1.961 -15.043 1.00 89.81 83 ALA A O 1
ATOM 661 N N . PHE A 1 84 ? 9.449 -3.279 -14.684 1.00 87.12 84 PHE A N 1
ATOM 662 C CA . PHE A 1 84 ? 10.256 -4.376 -14.138 1.00 87.12 84 PHE A CA 1
ATOM 663 C C . PHE A 1 84 ? 11.242 -4.965 -15.163 1.00 87.12 84 PHE A C 1
ATOM 665 O O . PHE A 1 84 ? 12.324 -5.428 -14.807 1.00 87.12 84 PHE A O 1
ATOM 672 N N . LEU A 1 85 ? 10.886 -4.947 -16.452 1.00 86.00 85 LEU A N 1
ATOM 673 C CA . LEU A 1 85 ? 11.753 -5.425 -17.534 1.00 86.00 85 LEU A CA 1
ATOM 674 C C . LEU A 1 85 ? 12.789 -4.380 -17.982 1.00 86.00 85 LEU A C 1
ATOM 676 O O . LEU A 1 85 ? 13.761 -4.740 -18.650 1.00 86.00 85 LEU A O 1
ATOM 680 N N . LYS A 1 86 ? 12.586 -3.103 -17.642 1.00 81.88 86 LYS A N 1
ATOM 681 C CA . LYS A 1 86 ? 13.431 -1.974 -18.046 1.00 81.88 86 LYS A CA 1
ATOM 682 C C . LYS A 1 86 ? 14.129 -1.372 -16.827 1.00 81.88 86 LYS A C 1
ATOM 684 O O . LYS A 1 86 ? 13.505 -0.802 -15.947 1.00 81.88 86 LYS A O 1
ATOM 689 N N . SER A 1 87 ? 15.454 -1.431 -16.775 1.00 72.69 87 SER A N 1
ATOM 690 C CA . SER A 1 87 ? 16.231 -0.788 -15.699 1.00 72.69 87 SER A CA 1
ATOM 691 C C . SER A 1 87 ? 16.635 0.652 -16.049 1.00 72.69 87 SER A C 1
ATOM 693 O O . SER A 1 87 ? 17.805 1.009 -15.917 1.00 72.69 87 SER A O 1
ATOM 695 N N . ASP A 1 88 ? 15.704 1.460 -16.559 1.00 81.50 88 ASP A N 1
ATOM 696 C CA . ASP A 1 88 ? 15.936 2.873 -16.883 1.00 81.50 88 ASP A CA 1
ATOM 697 C C . ASP A 1 88 ? 15.372 3.818 -15.805 1.00 81.50 88 ASP A C 1
ATOM 699 O O . ASP A 1 88 ? 14.722 3.405 -14.854 1.00 81.50 88 ASP A O 1
ATOM 703 N N . VAL A 1 89 ? 15.675 5.115 -15.904 1.00 78.56 89 VAL A N 1
ATOM 704 C CA . VAL A 1 89 ? 15.201 6.114 -14.925 1.00 78.56 89 VAL A CA 1
ATOM 705 C C . VAL A 1 89 ? 13.683 6.308 -15.014 1.00 78.56 89 VAL A C 1
ATOM 707 O O . VAL A 1 89 ? 13.051 6.682 -14.030 1.00 78.56 89 VAL A O 1
ATOM 710 N N . GLU A 1 90 ? 13.084 6.047 -16.178 1.00 80.00 90 GLU A N 1
ATOM 711 C CA . GLU A 1 90 ? 11.637 6.158 -16.367 1.00 80.00 90 GLU A CA 1
ATOM 712 C C . GLU A 1 90 ? 10.878 5.046 -15.639 1.00 80.00 90 GLU A C 1
ATOM 714 O O . GLU A 1 90 ? 9.765 5.290 -15.167 1.00 80.00 90 GLU A O 1
ATOM 719 N N . SER A 1 91 ? 11.485 3.867 -15.475 1.00 83.00 91 SER A N 1
ATOM 720 C CA . SER A 1 91 ? 10.885 2.763 -14.731 1.00 83.00 91 SER A CA 1
ATOM 721 C C . SER A 1 91 ? 10.721 3.062 -13.243 1.00 83.00 91 SER A C 1
ATOM 723 O O . SER A 1 91 ? 9.778 2.555 -12.644 1.00 83.00 91 SER A O 1
ATOM 725 N N . LEU A 1 92 ? 11.507 3.981 -12.665 1.00 86.38 92 LEU A N 1
ATOM 726 C CA . LEU A 1 92 ? 11.352 4.422 -11.268 1.00 86.38 92 LEU A CA 1
ATOM 727 C C . LEU A 1 92 ? 9.993 5.073 -10.971 1.00 86.38 92 LEU A C 1
ATOM 729 O O . LEU A 1 92 ? 9.628 5.210 -9.808 1.00 86.38 92 LEU A O 1
ATOM 733 N N . LYS A 1 93 ? 9.198 5.426 -11.989 1.00 86.31 93 LYS A N 1
ATOM 734 C CA . LYS A 1 93 ? 7.785 5.788 -11.787 1.00 86.31 93 LYS A CA 1
ATOM 735 C C . LYS A 1 93 ? 6.964 4.650 -11.169 1.00 86.31 93 LYS A C 1
ATOM 737 O O . LYS A 1 93 ? 5.959 4.920 -10.528 1.00 86.31 93 LYS A O 1
ATOM 742 N N . ALA A 1 94 ? 7.400 3.404 -11.348 1.00 89.12 94 ALA A N 1
ATOM 743 C CA . ALA A 1 94 ? 6.788 2.207 -10.784 1.00 89.12 94 ALA A CA 1
ATOM 744 C C . ALA A 1 94 ? 7.489 1.703 -9.502 1.00 89.12 94 ALA A C 1
ATOM 746 O O . ALA A 1 94 ? 7.157 0.621 -9.021 1.00 89.12 94 ALA A O 1
ATOM 747 N N . ASP A 1 95 ? 8.451 2.457 -8.951 1.00 91.62 95 ASP A N 1
ATOM 748 C CA . ASP A 1 95 ? 9.060 2.186 -7.639 1.00 91.62 95 ASP A CA 1
ATOM 749 C C . ASP A 1 95 ? 8.099 2.648 -6.534 1.00 91.62 95 ASP A C 1
ATOM 751 O O . ASP A 1 95 ? 8.130 3.782 -6.044 1.00 91.62 95 ASP A O 1
ATOM 755 N N . LEU A 1 96 ? 7.176 1.758 -6.180 1.00 91.19 96 LEU A N 1
ATOM 756 C CA . LEU A 1 96 ? 6.104 2.046 -5.234 1.00 91.19 96 LEU A CA 1
ATOM 757 C C . LEU A 1 96 ? 6.620 2.129 -3.795 1.00 91.19 96 LEU A C 1
ATOM 759 O O . LEU A 1 96 ? 6.036 2.839 -2.968 1.00 91.19 96 LEU A O 1
ATOM 763 N N . ASN A 1 97 ? 7.688 1.389 -3.487 1.00 91.94 97 ASN A N 1
ATOM 764 C CA . ASN A 1 97 ? 8.249 1.298 -2.143 1.00 91.94 97 ASN A CA 1
ATOM 765 C C . ASN A 1 97 ? 9.396 2.302 -1.876 1.00 91.94 97 ASN A C 1
ATOM 767 O O . ASN A 1 97 ? 9.782 2.487 -0.721 1.00 91.94 97 ASN A O 1
ATOM 771 N N . GLN A 1 98 ? 9.846 3.012 -2.915 1.00 91.06 98 GLN A N 1
ATOM 772 C CA . GLN A 1 98 ? 10.869 4.061 -2.895 1.00 91.06 98 GLN A CA 1
ATOM 773 C C . GLN A 1 98 ? 12.265 3.563 -2.484 1.00 91.06 98 GLN A C 1
ATOM 775 O O . GLN A 1 98 ? 13.036 4.305 -1.863 1.00 91.06 98 GLN A O 1
ATOM 780 N N . ASP A 1 99 ? 12.616 2.319 -2.831 1.00 92.50 99 ASP A N 1
ATOM 781 C CA . ASP A 1 99 ? 13.959 1.757 -2.604 1.00 92.50 99 ASP A CA 1
ATOM 782 C C . ASP A 1 99 ? 14.926 1.955 -3.788 1.00 92.50 99 ASP A C 1
ATOM 784 O O . ASP A 1 99 ? 16.061 1.460 -3.767 1.00 92.50 99 ASP A O 1
ATOM 788 N N . ASN A 1 100 ? 14.533 2.787 -4.758 1.00 90.75 100 ASN A N 1
ATOM 789 C CA . ASN A 1 100 ? 15.229 3.105 -6.008 1.00 90.75 100 ASN A CA 1
ATOM 790 C C . ASN A 1 100 ? 15.383 1.900 -6.939 1.00 90.75 100 ASN A C 1
ATOM 792 O O . ASN A 1 100 ? 16.328 1.837 -7.737 1.00 90.75 100 ASN A O 1
ATOM 796 N N . LYS A 1 101 ? 14.494 0.915 -6.816 1.00 90.50 101 LYS A N 1
ATOM 797 C CA . LYS A 1 101 ? 14.456 -0.273 -7.662 1.00 90.50 101 LYS A CA 1
ATOM 798 C C . LYS A 1 101 ? 13.007 -0.588 -7.986 1.00 90.50 101 LYS A C 1
ATOM 800 O O . LYS A 1 101 ? 12.121 -0.349 -7.188 1.00 90.50 101 LYS A O 1
ATOM 805 N N . VAL A 1 102 ? 12.791 -1.150 -9.168 1.00 90.56 102 VAL A N 1
ATOM 806 C CA . VAL A 1 102 ? 11.513 -1.770 -9.514 1.00 90.56 102 VAL A CA 1
ATOM 807 C C . VAL A 1 102 ? 11.726 -3.267 -9.429 1.00 90.56 102 VAL A C 1
ATOM 809 O O . VAL A 1 102 ? 12.367 -3.862 -10.300 1.00 90.56 102 VAL A O 1
ATOM 812 N N . ASP A 1 103 ? 11.260 -3.873 -8.344 1.00 91.69 103 ASP A N 1
ATOM 813 C CA . ASP A 1 103 ? 11.427 -5.297 -8.093 1.00 91.69 103 ASP A CA 1
ATOM 814 C C . ASP A 1 103 ? 10.106 -5.996 -7.720 1.00 91.69 103 ASP A C 1
ATOM 816 O O . ASP A 1 103 ? 8.997 -5.482 -7.888 1.00 91.69 103 ASP A O 1
ATOM 820 N N . ALA A 1 104 ? 10.207 -7.251 -7.279 1.00 91.81 104 ALA A N 1
ATOM 821 C CA . ALA A 1 104 ? 9.038 -8.043 -6.913 1.00 91.81 104 ALA A CA 1
ATOM 822 C C . ALA A 1 104 ? 8.242 -7.442 -5.735 1.00 91.81 104 ALA A C 1
ATOM 824 O O . ALA A 1 104 ? 7.057 -7.751 -5.584 1.00 91.81 104 ALA A O 1
ATOM 825 N N . LYS A 1 105 ? 8.865 -6.602 -4.897 1.00 92.44 105 LYS A N 1
ATOM 826 C CA . LYS A 1 105 ? 8.197 -5.910 -3.789 1.00 92.44 105 LYS A CA 1
ATOM 827 C C . LYS A 1 105 ? 7.214 -4.872 -4.313 1.00 92.44 105 LYS A C 1
ATOM 829 O O . LYS A 1 105 ? 6.091 -4.833 -3.811 1.00 92.44 105 LYS A O 1
ATOM 834 N N . ASP A 1 106 ? 7.575 -4.125 -5.353 1.00 92.06 106 ASP A N 1
ATOM 835 C CA . ASP A 1 106 ? 6.677 -3.160 -5.998 1.00 92.06 106 ASP A CA 1
ATOM 836 C C . ASP A 1 106 ? 5.489 -3.871 -6.635 1.00 92.06 106 ASP A C 1
ATOM 838 O O . ASP A 1 106 ? 4.340 -3.507 -6.402 1.00 92.06 106 ASP A O 1
ATOM 842 N N . PHE A 1 107 ? 5.744 -4.985 -7.321 1.00 91.38 107 PHE A N 1
ATOM 843 C CA . PHE A 1 107 ? 4.685 -5.834 -7.870 1.00 91.38 107 PHE A CA 1
ATOM 844 C C . PHE A 1 107 ? 3.718 -6.359 -6.802 1.00 91.38 107 PHE A C 1
ATOM 846 O O . PHE A 1 107 ? 2.499 -6.364 -6.990 1.00 91.38 107 PHE A O 1
ATOM 853 N N . SER A 1 108 ? 4.251 -6.808 -5.664 1.00 91.81 108 SER A N 1
ATOM 854 C CA . SER A 1 108 ? 3.426 -7.268 -4.547 1.00 91.81 108 SER A CA 1
ATOM 855 C C . SER A 1 108 ? 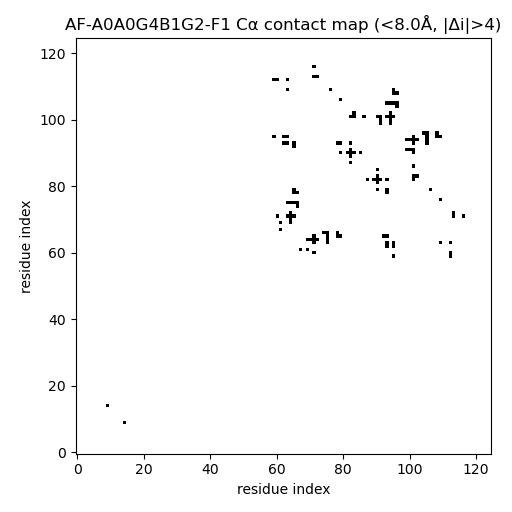2.596 -6.132 -3.948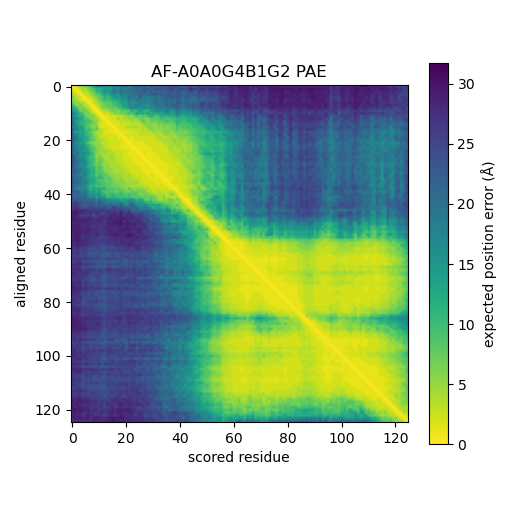 1.00 91.81 108 SER A C 1
ATOM 857 O O . SER A 1 108 ? 1.462 -6.368 -3.521 1.00 91.81 108 SER A O 1
ATOM 859 N N . LEU A 1 109 ? 3.155 -4.924 -3.885 1.00 90.88 109 LEU A N 1
ATOM 860 C CA . LEU A 1 109 ? 2.478 -3.746 -3.360 1.00 90.88 109 LEU A CA 1
ATOM 861 C C . LEU A 1 109 ? 1.356 -3.296 -4.302 1.00 90.88 109 LEU A C 1
ATOM 863 O O . LEU A 1 109 ? 0.229 -3.107 -3.844 1.00 90.88 109 LEU A O 1
ATOM 867 N N . PHE A 1 110 ? 1.628 -3.251 -5.608 1.00 91.81 110 PHE A N 1
ATOM 868 C CA . PHE A 1 110 ? 0.641 -2.960 -6.646 1.00 91.81 110 PHE A CA 1
ATOM 869 C C . PHE A 1 110 ? -0.549 -3.919 -6.574 1.00 91.81 110 PHE A C 1
ATOM 871 O O . PHE A 1 110 ? -1.686 -3.484 -6.418 1.00 91.81 110 PHE A O 1
ATOM 878 N N . ASN A 1 111 ? -0.298 -5.233 -6.576 1.00 90.19 111 ASN A N 1
ATOM 879 C CA . ASN A 1 111 ? -1.366 -6.235 -6.509 1.00 90.19 111 ASN A CA 1
ATOM 880 C C . ASN A 1 111 ? -2.228 -6.087 -5.253 1.00 90.19 111 ASN A C 1
ATOM 882 O O . ASN A 1 111 ? -3.436 -6.322 -5.290 1.00 90.19 111 ASN A O 1
ATOM 886 N N . LYS A 1 112 ? -1.631 -5.711 -4.119 1.00 88.94 112 LYS A N 1
ATOM 887 C CA . LYS A 1 112 ? -2.395 -5.462 -2.896 1.00 88.94 112 LYS A CA 1
ATOM 888 C C . LYS A 1 112 ? -3.363 -4.291 -3.084 1.00 88.94 112 LYS A C 1
ATOM 890 O O . LYS A 1 112 ? -4.510 -4.404 -2.668 1.00 88.94 112 LYS A O 1
ATOM 895 N N . ILE A 1 113 ? -2.913 -3.205 -3.707 1.00 88.38 113 ILE A N 1
ATOM 896 C CA . ILE A 1 113 ? -3.713 -1.994 -3.938 1.00 88.38 113 ILE A CA 1
ATOM 897 C C . ILE A 1 113 ? -4.800 -2.251 -4.989 1.00 88.38 113 ILE A C 1
ATOM 899 O O . ILE A 1 113 ? -5.967 -1.957 -4.735 1.00 88.38 113 ILE A O 1
ATOM 903 N N . PHE A 1 114 ? -4.441 -2.880 -6.109 1.00 87.75 114 PHE A N 1
ATOM 904 C CA . PHE A 1 114 ? -5.357 -3.247 -7.191 1.00 87.75 114 PHE A CA 1
ATOM 905 C C . PHE A 1 114 ? -6.546 -4.074 -6.671 1.00 87.75 114 PHE A C 1
ATOM 907 O O . PHE A 1 114 ? -7.705 -3.710 -6.851 1.00 87.75 114 PHE A O 1
ATOM 914 N N . ASN A 1 115 ? -6.264 -5.126 -5.893 1.00 85.38 115 ASN A N 1
ATOM 915 C CA . ASN A 1 115 ? -7.303 -5.980 -5.307 1.00 85.38 115 ASN A CA 1
ATOM 916 C C . ASN A 1 115 ? -8.168 -5.267 -4.251 1.00 85.38 115 ASN A C 1
ATOM 918 O O . ASN A 1 115 ? -9.312 -5.661 -4.021 1.00 85.38 115 ASN A O 1
ATOM 922 N N . LEU A 1 116 ? -7.630 -4.264 -3.547 1.00 83.31 116 LEU A N 1
ATOM 923 C CA . LEU A 1 116 ? -8.420 -3.458 -2.611 1.00 83.31 116 LEU A CA 1
ATOM 924 C C . LEU A 1 116 ? -9.407 -2.568 -3.371 1.00 83.31 116 LEU A C 1
ATOM 926 O O . LEU A 1 116 ? -10.576 -2.510 -2.993 1.00 83.31 116 LEU A O 1
ATOM 930 N N . LYS A 1 117 ? -8.968 -1.955 -4.476 1.00 77.50 117 LYS A N 1
ATOM 931 C CA . LYS A 1 117 ? -9.826 -1.143 -5.346 1.00 77.50 117 LYS A CA 1
ATOM 932 C C . LYS A 1 117 ? -10.960 -1.944 -5.975 1.00 77.50 117 LYS A C 1
ATOM 934 O O . LYS A 1 117 ? -12.096 -1.478 -5.966 1.00 77.50 117 LYS A O 1
ATOM 939 N N . GLU A 1 118 ? -10.689 -3.159 -6.448 1.00 75.62 118 GLU A N 1
ATOM 940 C CA . GLU A 1 118 ? -11.743 -4.032 -6.982 1.00 75.62 118 GLU A CA 1
ATOM 941 C C . GLU A 1 118 ? -12.806 -4.385 -5.929 1.00 75.62 118 GLU A C 1
ATOM 943 O O . GLU A 1 118 ? -13.997 -4.438 -6.238 1.00 75.62 118 GLU A O 1
ATOM 948 N N . LYS A 1 119 ? -12.408 -4.602 -4.669 1.00 74.62 119 LYS A N 1
ATOM 949 C CA . LYS A 1 119 ? -13.359 -4.885 -3.580 1.00 74.62 119 LYS A CA 1
ATOM 950 C C . LYS A 1 119 ? -14.232 -3.677 -3.244 1.00 74.62 119 LYS A C 1
ATOM 952 O O . LYS A 1 119 ? -15.444 -3.831 -3.159 1.00 74.62 119 LYS A O 1
ATOM 957 N N . GLU A 1 120 ? -13.647 -2.480 -3.147 1.00 70.00 120 GLU A N 1
ATOM 958 C CA . GLU A 1 120 ? -14.398 -1.231 -2.915 1.00 70.00 120 GLU A CA 1
ATOM 959 C C . GLU A 1 120 ? -15.483 -0.995 -3.982 1.00 70.00 120 GLU A C 1
ATOM 961 O O . GLU A 1 120 ? -16.594 -0.558 -3.667 1.00 70.00 120 GLU A O 1
ATOM 966 N N . GLN A 1 121 ? -15.180 -1.305 -5.247 1.00 62.59 121 GLN A N 1
ATOM 967 C CA . GLN A 1 121 ? -16.119 -1.142 -6.360 1.00 62.59 121 GLN A CA 1
ATOM 968 C C . GLN A 1 121 ? -17.239 -2.193 -6.367 1.00 62.59 121 GLN A C 1
ATOM 970 O O . GLN A 1 121 ? -18.353 -1.891 -6.799 1.00 62.59 121 GLN A O 1
ATOM 975 N N . ASN A 1 122 ? -16.965 -3.407 -5.884 1.00 63.03 122 ASN A N 1
ATOM 976 C CA . ASN A 1 122 ? -17.950 -4.486 -5.814 1.00 63.03 122 ASN A CA 1
ATOM 977 C C . ASN A 1 122 ? -18.880 -4.371 -4.594 1.00 63.03 122 ASN A C 1
ATOM 979 O O . ASN A 1 122 ? -20.054 -4.702 -4.714 1.00 63.03 122 ASN A O 1
ATOM 983 N N . ASP A 1 123 ? -18.396 -3.853 -3.462 1.00 63.81 123 ASP A N 1
ATOM 984 C CA . ASP A 1 123 ? -19.200 -3.658 -2.243 1.00 63.81 123 ASP A CA 1
ATOM 985 C C . ASP A 1 123 ? -20.144 -2.436 -2.328 1.00 63.81 123 ASP A C 1
ATOM 987 O O . ASP A 1 123 ? -21.042 -2.275 -1.501 1.00 63.81 123 ASP A O 1
ATOM 991 N N . SER A 1 124 ? -19.947 -1.567 -3.327 1.00 56.12 124 SER A N 1
ATOM 992 C CA . SER A 1 124 ? -20.752 -0.356 -3.567 1.00 56.12 124 SER A CA 1
ATOM 993 C C . SER A 1 124 ? -21.881 -0.546 -4.596 1.00 56.12 124 SER A C 1
ATOM 995 O O . SER A 1 124 ? -22.553 0.429 -4.945 1.00 56.12 124 SER A O 1
ATOM 997 N N . LYS A 1 125 ? -22.069 -1.766 -5.115 1.00 48.06 125 LYS A N 1
ATOM 998 C CA . LYS A 1 125 ? -23.070 -2.132 -6.133 1.00 48.06 125 LYS A CA 1
ATOM 999 C C . LYS A 1 125 ? -24.216 -2.939 -5.534 1.00 48.06 125 LYS A C 1
ATOM 1001 O O . LYS A 1 125 ? -25.360 -2.708 -5.984 1.00 48.06 125 LYS A O 1
#

Radius of gyration: 33.34 Å; Cα contacts (8 Å, |Δi|>4): 67; chains: 1; bounding box: 69×38×87 Å

Secondary structure (DSSP, 8-state):
----PPP-PPPHHHHHHHHHHHHHHHHHHHHHHHHHHHHHHHHHHHHHHHHHHHHHHHHHHHHH-SS-SS--SHHHHHHHHHHHH--STTGGGG-SS-SSS--HHHHHHHHHHHHHHHHHHHHT-

pLDDT: mean 80.09, std 13.44, range [42.97, 93.44]

Sequence (125 aa):
MLEIMPSKKITKQKKNEIESNLILFGLLLVLILSVITFWHISYKKNQTNSAETSAINQELAQKADIDQDGNIDEKDAKLIKEAFLKSDVESLKADLNQDNKVDAKDFSLFNKIFNLKEKEQNDSK

Solvent-accessible surface area (backbone atoms only — not comparable to full-atom values): 7303 Å² total; per-residue (Å²): 138,87,84,78,78,83,80,83,80,80,49,74,68,59,51,53,52,52,54,52,51,52,52,52,52,52,53,51,50,53,53,52,51,50,52,53,53,52,51,57,56,57,59,56,63,60,53,62,57,49,55,53,50,48,53,54,50,49,56,52,49,57,43,47,20,59,82,67,81,84,56,71,52,73,66,27,58,49,48,44,54,54,21,54,76,36,98,52,82,75,22,52,62,42,25,65,80,70,79,87,50,48,50,72,66,27,55,54,51,42,52,54,52,48,56,48,54,55,47,59,60,60,78,74,109

Foldseek 3Di:
DDDDDDDDDDDPVNVVVVVVVVVVVVVVVVVVVVVVVVVVVVVVVVPVVVVVVVVVLVLLQCLLPLVNPSDNDVVSVVLLVVLLVDLDPSSCSLVSVPPSHSDVVSVVSSVVSSVVVVVVVVVVD